Protein AF-0000000078842362 (afdb_homodimer)

Radius of gyration: 16.9 Å; Cα contacts (8 Å, |Δi|>4): 360; chains: 2; bounding box: 48×46×33 Å

Structure (mmCIF, N/CA/C/O backbone):
data_AF-0000000078842362-model_v1
#
loop_
_entity.id
_entity.type
_entity.pdbx_description
1 polymer 'TMEM222 isoform 11'
#
loop_
_atom_site.group_PDB
_atom_site.id
_atom_site.type_symbol
_atom_site.label_atom_id
_atom_site.label_alt_id
_atom_site.label_comp_id
_atom_site.label_asym_id
_atom_site.label_entity_id
_atom_site.label_seq_id
_atom_site.pdbx_PDB_ins_code
_atom_site.Cartn_x
_atom_site.Cartn_y
_atom_site.Cartn_z
_atom_site.occupancy
_atom_site.B_iso_or_equiv
_atom_site.auth_seq_id
_atom_site.auth_comp_id
_atom_site.auth_asym_id
_atom_site.auth_atom_id
_atom_site.pdbx_PDB_model_num
ATOM 1 N N . MET A 1 1 ? 31.516 14.094 -17.656 1 19.58 1 MET A N 1
ATOM 2 C CA . MET A 1 1 ? 31.094 13.109 -16.656 1 19.58 1 MET A CA 1
ATOM 3 C C . MET A 1 1 ? 29.688 13.398 -16.156 1 19.58 1 MET A C 1
ATOM 5 O O . MET A 1 1 ? 29.469 14.281 -15.32 1 19.58 1 MET A O 1
ATOM 9 N N . LYS A 1 2 ? 28.688 13.547 -17.047 1 22 2 LYS A N 1
ATOM 10 C CA . LYS A 1 2 ? 27.281 13.938 -16.906 1 22 2 LYS A CA 1
ATOM 11 C C . LYS A 1 2 ? 26.578 13.078 -15.867 1 22 2 LYS A C 1
ATOM 13 O O . LYS A 1 2 ? 26.609 11.852 -15.945 1 22 2 LYS A O 1
ATOM 18 N N . GLN A 1 3 ? 26.781 13.414 -14.617 1 25.2 3 GLN A N 1
ATOM 19 C CA . GLN A 1 3 ? 26.078 12.727 -13.555 1 25.2 3 GLN A CA 1
ATOM 20 C C . GLN A 1 3 ? 24.656 12.367 -13.984 1 25.2 3 GLN A C 1
ATOM 22 O O . GLN A 1 3 ? 23.859 13.25 -14.32 1 25.2 3 GLN A O 1
ATOM 27 N N . HIS A 1 4 ? 24.469 11.43 -14.891 1 29.48 4 HIS A N 1
ATOM 28 C CA . HIS A 1 4 ? 23.172 10.914 -15.281 1 29.48 4 HIS A CA 1
ATOM 29 C C . HIS A 1 4 ? 22.188 10.961 -14.117 1 29.48 4 HIS A C 1
ATOM 31 O O . HIS A 1 4 ? 22.469 10.461 -13.031 1 29.48 4 HIS A O 1
ATOM 37 N N . HIS A 1 5 ? 21.703 12.195 -13.859 1 32.25 5 HIS A N 1
ATOM 38 C CA . HIS A 1 5 ? 20.531 12.305 -12.992 1 32.25 5 HIS A CA 1
ATOM 39 C C . HIS A 1 5 ? 19.703 11.031 -13.008 1 32.25 5 HIS A C 1
ATOM 41 O O . HIS A 1 5 ? 19.234 10.602 -14.07 1 32.25 5 HIS A O 1
ATOM 47 N N . GLY A 1 6 ? 20.156 9.953 -12.453 1 36.12 6 GLY A N 1
ATOM 48 C CA . GLY A 1 6 ? 19.438 8.703 -12.305 1 36.12 6 GLY A CA 1
ATOM 49 C C . GLY A 1 6 ? 17.953 8.844 -12.539 1 36.12 6 GLY A C 1
ATOM 50 O O . GLY A 1 6 ? 17.359 9.891 -12.25 1 36.12 6 GLY A O 1
ATOM 51 N N . SER A 1 7 ? 17.312 8.461 -13.555 1 40.25 7 SER A N 1
ATOM 52 C CA . SER A 1 7 ? 15.906 8.422 -13.898 1 40.25 7 SER A CA 1
ATOM 53 C C . SER A 1 7 ? 15.031 8.453 -12.648 1 40.25 7 SER A C 1
ATOM 55 O O . SER A 1 7 ? 15.305 7.746 -11.672 1 40.25 7 SER A O 1
ATOM 57 N N . GLY A 1 8 ? 14.719 9.719 -12.141 1 49.31 8 GLY A N 1
ATOM 58 C CA . GLY A 1 8 ? 13.914 10.148 -11.008 1 49.31 8 GLY A CA 1
ATOM 59 C C . GLY A 1 8 ? 12.875 9.125 -10.586 1 49.31 8 GLY A C 1
ATOM 60 O O . GLY A 1 8 ? 11.719 9.211 -10.992 1 49.31 8 GLY A O 1
ATOM 61 N N . GLY A 1 9 ? 13.234 7.926 -10.43 1 63.16 9 GLY A N 1
ATOM 62 C CA . GLY A 1 9 ? 12.305 6.938 -9.898 1 63.16 9 GLY A CA 1
ATOM 63 C C . GLY A 1 9 ? 11.469 7.465 -8.75 1 63.16 9 GLY A C 1
ATOM 64 O O . GLY A 1 9 ? 11.844 8.445 -8.102 1 63.16 9 GLY A O 1
ATOM 65 N N . VAL A 1 10 ? 10.117 7.285 -8.836 1 79.88 10 VAL A N 1
ATOM 66 C CA . VAL A 1 10 ? 9.219 7.691 -7.766 1 79.88 10 VAL A CA 1
ATOM 67 C C . VAL A 1 10 ? 9.68 7.082 -6.445 1 79.88 10 VAL A C 1
ATOM 69 O O . VAL A 1 10 ? 9.82 5.863 -6.332 1 79.88 10 VAL A O 1
ATOM 72 N N . ALA A 1 11 ? 10.281 7.914 -5.621 1 89.81 11 ALA A N 1
ATOM 73 C CA . ALA A 1 11 ? 10.688 7.52 -4.273 1 89.81 11 ALA A CA 1
ATOM 74 C C . ALA A 1 11 ? 9.633 7.93 -3.246 1 89.81 11 ALA A C 1
ATOM 76 O O . ALA A 1 11 ? 9.031 9 -3.363 1 89.81 11 ALA A O 1
ATOM 77 N N . MET A 1 12 ? 9.406 7.035 -2.348 1 93.62 12 MET A N 1
ATOM 78 C CA . MET A 1 12 ? 8.484 7.301 -1.25 1 93.62 12 MET A CA 1
ATOM 79 C C . MET A 1 12 ? 9.219 7.32 0.086 1 93.62 12 MET A C 1
ATOM 81 O O . MET A 1 12 ? 10.18 6.574 0.285 1 93.62 12 MET A O 1
ATOM 85 N N . ASP A 1 13 ? 8.781 8.25 0.902 1 91.81 13 ASP A N 1
ATOM 86 C CA . ASP A 1 13 ? 9.352 8.398 2.238 1 91.81 13 ASP A CA 1
ATOM 87 C C . ASP A 1 13 ? 8.297 8.148 3.314 1 91.81 13 ASP A C 1
ATOM 89 O O . ASP A 1 13 ? 7.414 8.984 3.533 1 91.81 13 ASP A O 1
ATOM 93 N N . VAL A 1 14 ? 8.43 7.062 3.932 1 90.38 14 VAL A N 1
ATOM 94 C CA . VAL A 1 14 ? 7.434 6.656 4.914 1 90.38 14 VAL A CA 1
ATOM 95 C C . VAL A 1 14 ? 7.492 7.586 6.125 1 90.38 14 VAL A C 1
ATOM 97 O O . VAL A 1 14 ? 6.453 7.984 6.66 1 90.38 14 VAL A O 1
ATOM 100 N N . GLU A 1 15 ? 8.531 7.977 6.594 1 88.12 15 GLU A N 1
ATOM 101 C CA . GLU A 1 15 ? 8.695 8.812 7.777 1 88.12 15 GLU A CA 1
ATOM 102 C C . GLU A 1 15 ? 8.086 10.195 7.566 1 88.12 15 GLU A C 1
ATOM 104 O O . GLU A 1 15 ? 7.426 10.734 8.461 1 88.12 15 GLU A O 1
ATOM 109 N N . ARG A 1 16 ? 8.273 10.711 6.434 1 89.69 16 ARG A N 1
ATOM 110 C CA . ARG A 1 16 ? 7.766 12.039 6.125 1 89.69 16 ARG A CA 1
ATOM 111 C C . ARG A 1 16 ? 6.371 11.969 5.512 1 89.69 16 ARG A C 1
ATOM 113 O O . ARG A 1 16 ? 5.797 12.992 5.137 1 89.69 16 ARG A O 1
ATOM 120 N N . SER A 1 17 ? 5.914 10.773 5.289 1 91.75 17 SER A N 1
ATOM 121 C CA . SER A 1 17 ? 4.582 10.555 4.734 1 91.75 17 SER A CA 1
ATOM 122 C C . SER A 1 17 ? 4.449 11.188 3.355 1 91.75 17 SER A C 1
ATOM 124 O O . SER A 1 17 ? 3.496 11.93 3.1 1 91.75 17 SER A O 1
ATOM 126 N N . ARG A 1 18 ? 5.398 10.977 2.523 1 93.5 18 ARG A N 1
ATOM 127 C CA . ARG A 1 18 ? 5.371 11.398 1.127 1 93.5 18 ARG A CA 1
ATOM 128 C C . ARG A 1 18 ? 5.215 10.203 0.196 1 93.5 18 ARG A C 1
ATOM 130 O O . ARG A 1 18 ? 6.098 9.352 0.123 1 93.5 18 ARG A O 1
ATOM 137 N N . PHE A 1 19 ? 4.125 10.102 -0.552 1 94.88 19 PHE A N 1
ATOM 138 C CA . PHE A 1 19 ? 3.795 8.992 -1.437 1 94.88 19 PHE A CA 1
ATOM 139 C C . PHE A 1 19 ? 3.287 9.5 -2.779 1 94.88 19 PHE A C 1
ATOM 141 O O . PHE A 1 19 ? 2.082 9.492 -3.039 1 94.88 19 PHE A O 1
ATOM 148 N N . PRO A 1 20 ? 4.191 9.844 -3.627 1 94.56 20 PRO A N 1
ATOM 149 C CA . PRO A 1 20 ? 3.752 10.406 -4.906 1 94.56 20 PRO A CA 1
ATOM 150 C C . PRO A 1 20 ? 2.871 9.453 -5.703 1 94.56 20 PRO A C 1
ATOM 152 O O . PRO A 1 20 ? 3.156 8.25 -5.766 1 94.56 20 PRO A O 1
ATOM 155 N N . TYR A 1 21 ? 1.777 9.992 -6.266 1 94.75 21 TYR A N 1
ATOM 156 C CA . TYR A 1 21 ? 0.888 9.273 -7.172 1 94.75 21 TYR A CA 1
ATOM 157 C C . TYR A 1 21 ? 0.292 8.047 -6.492 1 94.75 21 TYR A C 1
ATOM 159 O O . TYR A 1 21 ? 0.263 6.957 -7.078 1 94.75 21 TYR A O 1
ATOM 167 N N . CYS A 1 22 ? -0.127 8.188 -5.258 1 96.31 22 CYS A N 1
ATOM 168 C CA . CYS A 1 22 ? -0.713 7.062 -4.531 1 96.31 22 CYS A CA 1
ATOM 169 C C . CYS A 1 22 ? -2.027 7.465 -3.873 1 96.31 22 CYS A C 1
ATOM 171 O O . CYS A 1 22 ? -2.283 8.656 -3.664 1 96.31 22 CYS A O 1
ATOM 173 N N . VAL A 1 23 ? -2.844 6.559 -3.662 1 96.81 23 VAL A N 1
ATOM 174 C CA . VAL A 1 23 ? -3.934 6.625 -2.693 1 96.81 23 VAL A CA 1
ATOM 175 C C . VAL A 1 23 ? -3.521 5.926 -1.401 1 96.81 23 VAL A C 1
ATOM 177 O O . VAL A 1 23 ? -2.918 4.852 -1.435 1 96.81 23 VAL A O 1
ATOM 180 N N . VAL A 1 24 ? -3.762 6.527 -0.318 1 97.06 24 VAL A N 1
ATOM 181 C CA . VAL A 1 24 ? -3.414 5.938 0.971 1 97.06 24 VAL A CA 1
ATOM 182 C C . VAL A 1 24 ? -4.688 5.551 1.723 1 97.06 24 VAL A C 1
ATOM 184 O O . VAL A 1 24 ? -5.758 6.102 1.464 1 97.06 24 VAL A O 1
ATOM 187 N N . TRP A 1 25 ? -4.559 4.586 2.564 1 96.12 25 TRP A N 1
ATOM 188 C CA . TRP A 1 25 ? -5.691 4.035 3.301 1 96.12 25 TRP A CA 1
ATOM 189 C C . TRP A 1 25 ? -5.309 3.75 4.75 1 96.12 25 TRP A C 1
ATOM 191 O O . TRP A 1 25 ? -4.219 3.246 5.023 1 96.12 25 TRP A O 1
ATOM 201 N N . THR A 1 26 ? -6.137 4.1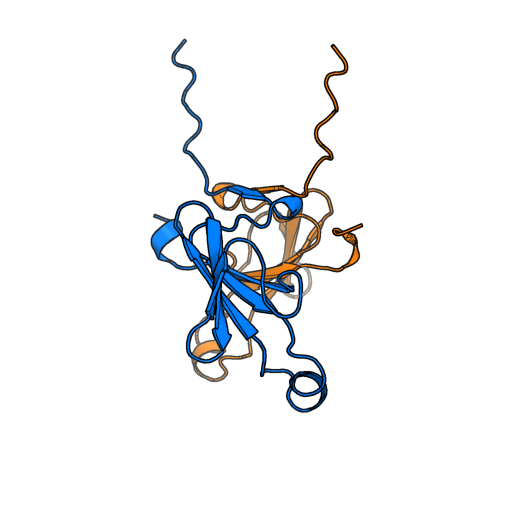37 5.703 1 96.12 26 THR A N 1
ATOM 202 C CA . THR A 1 26 ? -5.953 3.822 7.117 1 96.12 26 THR A CA 1
ATOM 203 C C . THR A 1 26 ? -7.258 3.312 7.727 1 96.12 26 THR A C 1
ATOM 205 O O . THR A 1 26 ? -8.344 3.668 7.27 1 96.12 26 THR A O 1
ATOM 208 N N . PRO A 1 27 ? -7.184 2.471 8.688 1 95.19 27 PRO A N 1
ATOM 209 C CA . PRO A 1 27 ? -8.406 2.021 9.359 1 95.19 27 PRO A CA 1
ATOM 210 C C . PRO A 1 27 ? -9.125 3.152 10.086 1 95.19 27 PRO A C 1
ATOM 212 O O . PRO A 1 27 ? -8.484 4.047 10.641 1 95.19 27 PRO A O 1
ATOM 215 N N . ILE A 1 28 ? -10.461 3.178 9.977 1 94.31 28 ILE A N 1
ATOM 216 C CA . ILE A 1 28 ? -11.305 4.027 10.812 1 94.31 28 ILE A CA 1
ATOM 217 C C . ILE A 1 28 ? -11.602 3.318 12.133 1 94.31 28 ILE A C 1
ATOM 219 O O . ILE A 1 28 ? -12.188 2.232 12.141 1 94.31 28 ILE A O 1
ATOM 223 N N . PRO A 1 29 ? -11.172 3.803 13.195 1 92.88 29 PRO A N 1
ATOM 224 C CA . PRO A 1 29 ? -11.422 3.137 14.469 1 92.88 29 PRO A CA 1
ATOM 225 C C . PRO A 1 29 ? -12.875 2.707 14.633 1 92.88 29 PRO A C 1
ATOM 227 O O . PRO A 1 29 ? -13.789 3.439 14.242 1 92.88 29 PRO A O 1
ATOM 230 N N . VAL A 1 30 ? -13.109 1.444 15.195 1 93.5 30 VAL A N 1
ATOM 231 C CA . VAL A 1 30 ? -14.406 0.871 15.516 1 93.5 30 VAL A CA 1
ATOM 232 C C . VAL A 1 30 ? -15.086 0.358 14.25 1 93.5 30 VAL A C 1
ATOM 234 O O . VAL A 1 30 ? -15.43 -0.821 14.156 1 93.5 30 VAL A O 1
ATOM 237 N N . LEU A 1 31 ? -15.164 1.226 13.164 1 94.5 31 LEU A N 1
ATOM 238 C CA . LEU A 1 31 ? -15.898 0.863 11.953 1 94.5 31 LEU A CA 1
ATOM 239 C C . LEU A 1 31 ? -15.18 -0.245 11.195 1 94.5 31 LEU A C 1
ATOM 241 O O . LEU A 1 31 ? -15.82 -1.154 10.664 1 94.5 31 LEU A O 1
ATOM 245 N N . THR A 1 32 ? -13.852 -0.127 11.078 1 94.62 32 THR A N 1
ATOM 246 C CA . THR A 1 32 ? -13.07 -1.114 10.344 1 94.62 32 THR A CA 1
ATOM 247 C C . THR A 1 32 ? -13.141 -2.479 11.023 1 94.62 32 THR A C 1
ATOM 249 O O . THR A 1 32 ? -13.086 -3.514 10.352 1 94.62 32 THR A O 1
ATOM 252 N N . TRP A 1 33 ? -13.227 -2.436 12.391 1 93.94 33 TRP A N 1
ATOM 253 C CA . TRP A 1 33 ? -13.383 -3.693 13.117 1 93.94 33 TRP A CA 1
ATOM 254 C C . TRP A 1 33 ? -14.664 -4.406 12.695 1 93.94 33 TRP A C 1
ATOM 256 O O . TRP A 1 33 ? -14.672 -5.629 12.523 1 93.94 33 TRP A O 1
ATOM 266 N N . PHE A 1 34 ? -15.727 -3.729 12.414 1 94.5 34 PHE A N 1
ATOM 267 C CA . PHE A 1 34 ? -17.016 -4.262 11.992 1 94.5 34 PHE A CA 1
ATOM 268 C C . PHE A 1 34 ? -17 -4.609 10.508 1 94.5 34 PHE A C 1
ATOM 270 O O . PHE A 1 34 ? -17.594 -5.598 10.086 1 94.5 34 PHE A O 1
ATOM 277 N N . PHE A 1 35 ? -16.328 -3.785 9.711 1 93.06 35 PHE A N 1
ATOM 278 C CA . PHE A 1 35 ? -16.219 -3.973 8.266 1 93.06 35 PHE A CA 1
ATOM 279 C C . PHE A 1 35 ? -14.773 -3.814 7.816 1 93.06 35 PHE A C 1
ATOM 281 O O . PHE A 1 35 ? -14.328 -2.705 7.512 1 93.06 35 PHE A O 1
ATOM 288 N N . PRO A 1 36 ? -14.055 -4.797 7.672 1 88.56 36 PRO A N 1
ATOM 289 C CA . PRO A 1 36 ? -12.617 -4.734 7.387 1 88.56 36 PRO A CA 1
ATOM 290 C C . PRO A 1 36 ? -12.312 -4.039 6.062 1 88.56 36 PRO A C 1
ATOM 292 O O . PRO A 1 36 ? -11.18 -3.59 5.844 1 88.56 36 PRO A O 1
ATOM 295 N N . ILE A 1 37 ? -13.156 -3.854 5.188 1 86.94 37 ILE A N 1
ATOM 296 C CA . ILE A 1 37 ? -12.922 -3.227 3.891 1 86.94 37 ILE A CA 1
ATOM 297 C C . ILE A 1 37 ? -13.117 -1.718 4 1 86.94 37 ILE A C 1
ATOM 299 O O . ILE A 1 37 ? -12.703 -0.963 3.121 1 86.94 37 ILE A O 1
ATOM 303 N N . ILE A 1 38 ? -13.844 -1.32 5.043 1 92.88 38 ILE A N 1
ATOM 304 C CA . ILE A 1 38 ? -14.117 0.103 5.207 1 92.88 38 ILE A CA 1
ATOM 305 C C . ILE A 1 38 ? -12.938 0.776 5.91 1 92.88 38 ILE A C 1
ATOM 307 O O . ILE A 1 38 ? -12.516 0.335 6.98 1 92.88 38 ILE A O 1
ATOM 311 N N . GLY A 1 39 ? -12.398 1.746 5.336 1 94.44 39 GLY A N 1
ATOM 312 C CA . GLY A 1 39 ? -11.328 2.564 5.883 1 94.44 39 GLY A CA 1
ATOM 313 C C . GLY A 1 39 ? -11.406 4.016 5.445 1 94.44 39 GLY A C 1
ATOM 314 O O . GLY A 1 39 ? -12.422 4.453 4.906 1 94.44 39 GLY A O 1
ATOM 315 N N . HIS A 1 40 ? -10.406 4.844 5.84 1 95.38 40 HIS A N 1
ATOM 316 C CA . HIS A 1 40 ? -10.297 6.25 5.477 1 95.38 40 HIS A CA 1
ATOM 317 C C . HIS A 1 40 ? -9.234 6.461 4.406 1 95.38 40 HIS A C 1
ATOM 319 O O . HIS A 1 40 ? -8.117 5.949 4.52 1 95.38 40 HIS A O 1
ATOM 325 N N . MET A 1 41 ? -9.602 7.199 3.285 1 96.19 41 MET A N 1
ATOM 326 C CA . MET A 1 41 ? -8.711 7.355 2.141 1 96.19 41 MET A CA 1
ATOM 327 C C . MET A 1 41 ? -8.164 8.773 2.062 1 96.19 41 MET A C 1
ATOM 329 O O . MET A 1 41 ? -8.828 9.727 2.475 1 96.19 41 MET A O 1
ATOM 333 N N . GLY A 1 42 ? -7 8.82 1.673 1 96.06 42 GLY A N 1
ATOM 334 C CA . GLY A 1 42 ? -6.352 10.047 1.239 1 96.06 42 GLY A CA 1
ATOM 335 C C . GLY A 1 42 ? -5.727 9.938 -0.138 1 96.06 42 GLY A C 1
ATOM 336 O O . GLY A 1 42 ? -5.457 8.836 -0.617 1 96.06 42 GLY A O 1
ATOM 337 N N . ILE A 1 43 ? -5.57 11.031 -0.776 1 95.94 43 ILE A N 1
ATOM 338 C CA . ILE A 1 43 ? -4.941 11.078 -2.092 1 95.94 43 ILE A CA 1
ATOM 339 C C . ILE A 1 43 ? -3.611 11.828 -2.004 1 95.94 43 ILE A C 1
ATOM 341 O O . ILE A 1 43 ? -3.506 12.836 -1.312 1 95.94 43 ILE A O 1
ATOM 345 N N . CYS A 1 44 ? -2.689 11.305 -2.732 1 95.69 44 CYS A N 1
ATOM 346 C CA . CYS A 1 44 ? -1.375 11.938 -2.707 1 95.69 44 CYS A CA 1
ATOM 347 C C . CYS A 1 44 ? -1.1 12.68 -4.008 1 95.69 44 CYS A C 1
ATOM 349 O O . CYS A 1 44 ? -1.443 12.195 -5.09 1 95.69 44 CYS A O 1
ATOM 351 N N . THR A 1 45 ? -0.441 13.797 -3.891 1 95.38 45 THR A N 1
ATOM 352 C CA . THR A 1 45 ? -0.041 14.594 -5.043 1 95.38 45 THR A CA 1
ATOM 353 C C . THR A 1 45 ? 1.204 14.008 -5.703 1 95.38 45 THR A C 1
ATOM 355 O O . THR A 1 45 ? 1.747 13.008 -5.234 1 95.38 45 THR A O 1
ATOM 358 N N . SER A 1 46 ? 1.686 14.633 -6.75 1 93.88 46 SER A N 1
ATOM 359 C CA . SER A 1 46 ? 2.889 14.211 -7.461 1 93.88 46 SER A CA 1
ATOM 360 C C . SER A 1 46 ? 4.129 14.359 -6.582 1 93.88 46 SER A C 1
ATOM 362 O O . SER A 1 46 ? 5.145 13.711 -6.82 1 93.88 46 SER A O 1
ATOM 364 N N . THR A 1 47 ? 3.98 15.25 -5.605 1 92.94 47 THR A N 1
ATOM 365 C CA . THR A 1 47 ? 5.105 15.438 -4.699 1 92.94 47 THR A CA 1
ATOM 366 C C . THR A 1 47 ? 4.965 14.539 -3.473 1 92.94 47 THR A C 1
ATOM 368 O O . THR A 1 47 ? 5.84 14.523 -2.604 1 92.94 47 THR A O 1
ATOM 371 N N . GLY A 1 48 ? 3.842 13.812 -3.428 1 94.94 48 GLY A N 1
ATOM 372 C CA . GLY A 1 48 ? 3.654 12.812 -2.385 1 94.94 48 GLY A CA 1
ATOM 373 C C . GLY A 1 48 ? 2.875 13.344 -1.193 1 94.94 48 GLY A C 1
ATOM 374 O O . GLY A 1 48 ? 2.682 12.625 -0.208 1 94.94 48 GLY A O 1
ATOM 375 N N . VAL A 1 49 ? 2.438 14.562 -1.248 1 95.56 49 VAL A N 1
ATOM 376 C CA . VAL A 1 49 ? 1.696 15.148 -0.137 1 95.56 49 VAL A CA 1
ATOM 377 C C . VAL A 1 49 ? 0.33 14.477 -0.014 1 95.56 49 VAL A C 1
ATOM 379 O O . VAL A 1 49 ? -0.396 14.352 -1.002 1 95.56 49 VAL A O 1
ATOM 382 N N . ILE A 1 50 ? -0.028 14.109 1.194 1 95.81 50 ILE A N 1
ATOM 383 C CA . ILE A 1 50 ? -1.312 13.469 1.452 1 95.81 50 ILE A CA 1
ATOM 384 C C . ILE A 1 50 ? -2.393 14.531 1.643 1 95.81 50 ILE A C 1
ATOM 386 O O . ILE A 1 50 ? -2.248 15.43 2.475 1 95.81 50 ILE A O 1
ATOM 390 N N . ARG A 1 51 ? -3.43 14.508 0.871 1 95.81 51 ARG A N 1
ATOM 391 C CA . ARG A 1 51 ? -4.648 15.289 1.065 1 95.81 51 ARG A CA 1
ATOM 392 C C . ARG A 1 51 ? -5.77 14.414 1.625 1 95.81 51 ARG A C 1
ATOM 394 O O . ARG A 1 51 ? -6.211 13.469 0.973 1 95.81 51 ARG A O 1
ATOM 401 N N . ASP A 1 52 ? -6.078 14.57 2.797 1 93.56 52 ASP A N 1
ATOM 402 C CA . ASP A 1 52 ? -7.062 13.797 3.547 1 93.56 52 ASP A CA 1
ATOM 403 C C . ASP A 1 52 ? -8.305 14.625 3.848 1 93.56 52 ASP A C 1
ATOM 405 O O . ASP A 1 52 ? -8.211 15.703 4.445 1 93.56 52 ASP A O 1
ATOM 409 N N . PHE A 1 53 ? -9.438 14.203 3.525 1 90.12 53 PHE A N 1
ATOM 410 C CA . PHE A 1 53 ? -10.703 14.875 3.783 1 90.12 53 PHE A CA 1
ATOM 411 C C . PHE A 1 53 ? -11.367 14.328 5.043 1 90.12 53 PHE A C 1
ATOM 413 O O . PHE A 1 53 ? -11.977 13.25 5.012 1 90.12 53 PHE A O 1
ATOM 420 N N . ALA A 1 54 ? -11.039 15.164 6.055 1 81.69 54 ALA A N 1
ATOM 421 C CA . ALA A 1 54 ? -11.57 14.758 7.355 1 81.69 54 ALA A CA 1
ATOM 422 C C . ALA A 1 54 ? -12.828 15.547 7.707 1 81.69 54 ALA A C 1
ATOM 424 O O . ALA A 1 54 ? -12.742 16.609 8.336 1 81.69 54 ALA A O 1
ATOM 425 N N . GLY A 1 55 ? -13.977 15.18 7.164 1 76.62 55 GLY A N 1
ATOM 426 C CA . GLY A 1 55 ? -15.219 15.891 7.418 1 76.62 55 GLY A CA 1
ATOM 427 C C . GLY A 1 55 ? -15.547 16.906 6.348 1 76.62 55 GLY A C 1
ATOM 428 O O . GLY A 1 55 ? -14.797 17.078 5.387 1 76.62 55 GLY A O 1
ATOM 429 N N . PRO A 1 56 ? -16.672 17.484 6.285 1 80.88 56 PRO A N 1
ATOM 430 C CA . PRO A 1 56 ? -17.281 18.266 5.207 1 80.88 56 PRO A CA 1
ATOM 431 C C . PRO A 1 56 ? -16.422 19.469 4.809 1 80.88 56 PRO A C 1
ATOM 433 O O . PRO A 1 56 ? -16.406 19.859 3.641 1 80.88 56 PRO A O 1
ATOM 436 N N . TYR A 1 57 ? -15.688 19.969 5.508 1 80.12 57 TYR A N 1
ATOM 437 C CA . TYR A 1 57 ? -14.977 21.172 5.09 1 80.12 57 TYR A CA 1
ATOM 438 C C . TYR A 1 57 ? -13.547 21.172 5.629 1 80.12 57 TYR A C 1
ATOM 440 O O . TYR A 1 57 ? -12.938 22.234 5.773 1 80.12 57 TYR A O 1
ATOM 448 N N . PHE A 1 58 ? -12.984 20.156 5.895 1 87.06 58 PHE A N 1
ATOM 449 C CA . PHE A 1 58 ? -11.633 20.156 6.434 1 87.06 58 PHE A CA 1
ATOM 450 C C . PHE A 1 58 ? -10.727 19.234 5.633 1 87.06 58 PHE A C 1
ATOM 452 O O . PHE A 1 58 ? -11.023 18.047 5.477 1 87.06 58 PHE A O 1
ATOM 459 N N . VAL A 1 59 ? -9.734 19.859 4.914 1 89.62 59 VAL A N 1
ATOM 460 C CA . VAL A 1 59 ? -8.711 19.109 4.199 1 89.62 59 VAL A CA 1
ATOM 461 C C . VAL A 1 59 ? -7.387 19.188 4.953 1 89.62 59 VAL A C 1
ATOM 463 O O . VAL A 1 59 ? -6.895 20.281 5.242 1 89.62 59 VAL A O 1
ATOM 466 N N . SER A 1 60 ? -6.965 18.094 5.465 1 90.19 60 SER A N 1
ATOM 467 C CA . SER A 1 60 ? -5.664 18.031 6.121 1 90.19 60 SER A CA 1
ATOM 468 C C . SER A 1 60 ? -4.562 17.688 5.129 1 90.19 60 SER A C 1
ATOM 470 O O . SER A 1 60 ? -4.781 16.922 4.191 1 90.19 60 SER A O 1
ATOM 472 N N . GLU A 1 61 ? -3.383 18.297 5.285 1 88.25 61 GLU A N 1
ATOM 473 C CA . GLU A 1 61 ? -2.203 18.016 4.473 1 88.25 61 GLU A CA 1
ATOM 474 C C . GLU A 1 61 ? -1.127 17.297 5.289 1 88.25 61 GLU A C 1
ATOM 476 O O . GLU A 1 61 ? -0.97 17.562 6.484 1 88.25 61 GLU A O 1
ATOM 481 N N . ASP A 1 62 ? -0.44 16.203 4.645 1 84.69 62 ASP A N 1
ATOM 482 C CA . ASP A 1 62 ? 0.711 15.477 5.16 1 84.69 62 ASP A CA 1
ATOM 483 C C . ASP A 1 62 ? 0.268 14.289 6.023 1 84.69 62 ASP A C 1
ATOM 485 O O . ASP A 1 62 ? 0.879 13.227 5.98 1 84.69 62 ASP A O 1
ATOM 489 N N . ASN A 1 63 ? -0.914 14.578 6.891 1 84.44 63 ASN A N 1
ATOM 490 C CA . ASN A 1 63 ? -1.353 13.523 7.805 1 84.44 63 ASN A CA 1
ATOM 491 C C . ASN A 1 63 ? -2.756 13.031 7.461 1 84.44 63 ASN A C 1
ATOM 493 O O . ASN A 1 63 ? -3.566 13.789 6.918 1 84.44 63 ASN A O 1
ATOM 497 N N . MET A 1 64 ? -2.965 11.773 7.781 1 91.12 64 MET A N 1
ATOM 498 C CA . MET A 1 64 ? -4.312 11.219 7.707 1 91.12 64 MET A CA 1
ATOM 499 C C . MET A 1 64 ? -5.066 11.445 9.016 1 91.12 64 MET A C 1
ATOM 501 O O . MET A 1 64 ? -4.461 11.484 10.086 1 91.12 64 MET A O 1
ATOM 505 N N . ALA A 1 65 ? -6.312 11.547 9 1 90.62 65 ALA A N 1
ATOM 506 C CA . ALA A 1 65 ? -7.176 11.836 10.141 1 90.62 65 ALA A CA 1
ATOM 507 C C . ALA A 1 65 ? -7.078 10.742 11.195 1 90.62 65 ALA A C 1
ATOM 509 O O . ALA A 1 65 ? -7.168 11.016 12.391 1 90.62 65 ALA A O 1
ATOM 510 N N . PHE A 1 66 ? -6.816 9.484 10.867 1 92.56 66 PHE A N 1
ATOM 511 C CA . PHE A 1 66 ? -6.934 8.375 11.812 1 92.56 66 PHE A CA 1
ATOM 512 C C . PHE A 1 66 ? -5.598 7.66 11.977 1 92.56 66 PHE A C 1
ATOM 514 O O . PHE A 1 66 ? -5.555 6.5 12.391 1 92.56 66 PHE A O 1
ATOM 521 N N . GLY A 1 67 ? -4.496 8.352 11.562 1 89.94 67 GLY A N 1
ATOM 522 C CA . GLY A 1 67 ? -3.176 7.77 11.734 1 89.94 67 GLY A CA 1
ATOM 523 C C . GLY A 1 67 ? -2.395 7.656 10.445 1 89.94 67 GLY A C 1
ATOM 524 O O . GLY A 1 67 ? -2.84 8.141 9.398 1 89.94 67 GLY A O 1
ATOM 525 N N . LYS A 1 68 ? -1.249 7.02 10.586 1 91.38 68 LYS A N 1
ATOM 526 C CA . LYS A 1 68 ? -0.385 6.836 9.422 1 91.38 68 LYS A CA 1
ATOM 527 C C . LYS A 1 68 ? -1.013 5.879 8.414 1 91.38 68 LYS A C 1
ATOM 529 O O . LYS A 1 68 ? -1.772 4.984 8.797 1 91.38 68 LYS A O 1
ATOM 534 N N . PRO A 1 69 ? -0.735 6.09 7.215 1 94.19 69 PRO A N 1
ATOM 535 C CA . PRO A 1 69 ? -1.254 5.156 6.211 1 94.19 69 PRO A CA 1
ATOM 536 C C . PRO A 1 69 ? -0.835 3.713 6.473 1 94.19 69 PRO A C 1
ATOM 538 O O . PRO A 1 69 ? 0.312 3.457 6.848 1 94.19 69 PRO A O 1
ATOM 541 N N . ALA A 1 70 ? -1.78 2.814 6.324 1 94.75 70 ALA A N 1
ATOM 542 C CA . ALA A 1 70 ? -1.522 1.384 6.465 1 94.75 70 ALA A CA 1
ATOM 543 C C . ALA A 1 70 ? -1.367 0.716 5.102 1 94.75 70 ALA A C 1
ATOM 545 O O . ALA A 1 70 ? -0.681 -0.301 4.977 1 94.75 70 ALA A O 1
ATOM 546 N N . LYS A 1 71 ? -1.969 1.276 4.102 1 96.44 71 LYS A N 1
ATOM 547 C CA . LYS A 1 71 ? -1.888 0.752 2.742 1 96.44 71 LYS A CA 1
ATOM 548 C C . LYS A 1 71 ? -1.665 1.875 1.733 1 96.44 71 LYS A C 1
ATOM 550 O O . LYS A 1 71 ? -2.156 2.99 1.919 1 96.44 71 LYS A O 1
ATOM 555 N N . LEU A 1 72 ? -0.933 1.546 0.727 1 96.81 72 LEU A N 1
ATOM 556 C CA . LEU A 1 72 ? -0.701 2.434 -0.407 1 96.81 72 LEU A CA 1
ATOM 557 C C . LEU A 1 72 ? -1.145 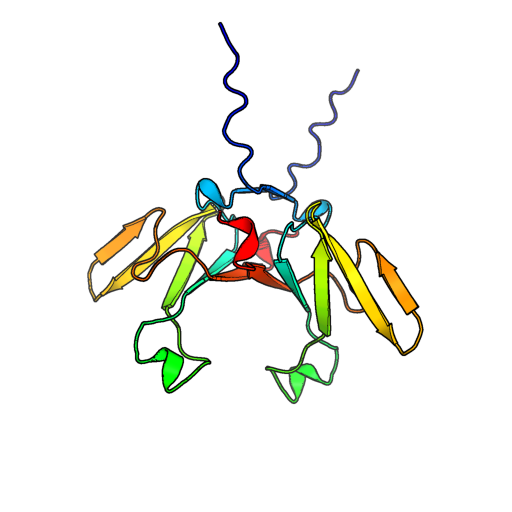1.777 -1.711 1 96.81 72 LEU A C 1
ATOM 559 O O . LEU A 1 72 ? -0.887 0.592 -1.933 1 96.81 72 LEU A O 1
ATOM 563 N N . THR A 1 73 ? -1.842 2.443 -2.477 1 96.62 73 THR A N 1
ATOM 564 C CA . THR A 1 73 ? -2.199 2.01 -3.822 1 96.62 73 THR A CA 1
ATOM 565 C C . THR A 1 73 ? -1.52 2.883 -4.871 1 96.62 73 THR A C 1
ATOM 567 O O . THR A 1 73 ? -1.709 4.102 -4.891 1 96.62 73 THR A O 1
ATOM 570 N N . LEU A 1 74 ? -0.755 2.182 -5.641 1 94.81 74 LEU A N 1
ATOM 571 C CA . LEU A 1 74 ? -0.034 2.902 -6.684 1 94.81 74 LEU A CA 1
ATOM 572 C C . LEU A 1 74 ? -0.964 3.26 -7.84 1 94.81 74 LEU A C 1
ATOM 574 O O . LEU A 1 74 ? -1.674 2.396 -8.359 1 94.81 74 LEU A O 1
ATOM 578 N N . LEU A 1 75 ? -1.018 4.547 -8.156 1 93.12 75 LEU A N 1
ATOM 579 C CA . LEU A 1 75 ? -1.842 5.004 -9.266 1 93.12 75 LEU A CA 1
ATOM 580 C C . LEU A 1 75 ? -1.078 4.91 -10.586 1 93.12 75 LEU A C 1
ATOM 582 O O . LEU A 1 75 ? 0.14 5.102 -10.617 1 93.12 75 LEU A O 1
ATOM 586 N N . PRO A 1 76 ? -1.678 4.52 -11.68 1 81.31 76 PRO A N 1
ATOM 587 C CA . PRO A 1 76 ? -1.024 4.293 -12.969 1 81.31 76 PRO A CA 1
ATOM 588 C C . PRO A 1 76 ? -0.276 5.523 -13.477 1 81.31 76 PRO A C 1
ATOM 590 O O . PRO A 1 76 ? 0.669 5.395 -14.258 1 81.31 76 PRO A O 1
ATOM 593 N N . PHE A 1 77 ? -0.677 6.648 -13.273 1 65.12 77 PHE A N 1
ATOM 594 C CA . PHE A 1 77 ? -0.081 7.84 -13.867 1 65.12 77 PHE A CA 1
ATOM 595 C C . PHE A 1 77 ? 1.396 7.941 -13.508 1 65.12 77 PHE A C 1
ATOM 597 O O . PHE A 1 77 ? 2.174 8.578 -14.219 1 65.12 77 PHE A O 1
ATOM 604 N N . GLY A 1 78 ? 1.839 7.332 -12.508 1 54.94 78 GLY A N 1
ATOM 605 C CA . GLY A 1 78 ? 3.209 7.516 -12.055 1 54.94 78 GLY A CA 1
ATOM 606 C C . GLY A 1 78 ? 4.195 6.598 -12.75 1 54.94 78 GLY A C 1
ATOM 607 O O . GLY A 1 78 ? 5.41 6.773 -12.625 1 54.94 78 GLY A O 1
ATOM 608 N N . ASN A 1 79 ? 3.775 5.461 -13.133 1 48.44 79 ASN A N 1
ATOM 609 C CA . ASN A 1 79 ? 4.707 4.516 -13.742 1 48.44 79 ASN A CA 1
ATOM 610 C C . ASN A 1 79 ? 4.938 4.836 -15.219 1 48.44 79 ASN A C 1
ATOM 612 O O . ASN A 1 79 ? 5.137 3.932 -16.031 1 48.44 79 ASN A O 1
ATOM 616 N N . LYS A 1 80 ? 4.723 5.988 -15.688 1 38.66 80 LYS A N 1
ATOM 617 C CA . LYS A 1 80 ? 5.141 6.199 -17.078 1 38.66 80 LYS A CA 1
ATOM 618 C C . LYS A 1 80 ? 6.645 6.449 -17.156 1 38.66 80 LYS A C 1
ATOM 620 O O . LYS A 1 80 ? 7.242 6.996 -16.234 1 38.66 80 LYS A O 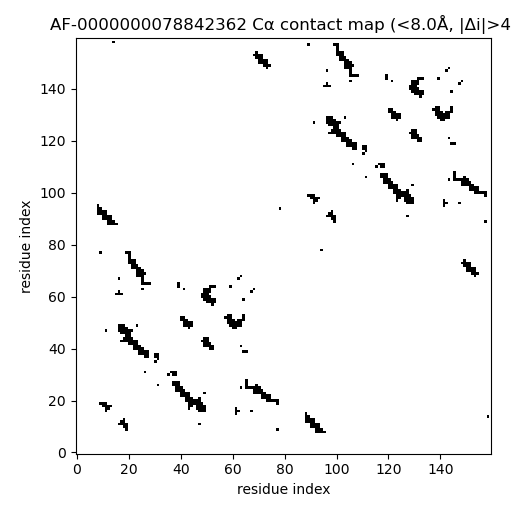1
ATOM 625 N N . MET B 1 1 ? 29.547 19.906 13.547 1 22.16 1 MET B N 1
ATOM 626 C CA . MET B 1 1 ? 28.656 19.844 12.398 1 22.16 1 MET B CA 1
ATOM 627 C C . MET B 1 1 ? 28.016 18.453 12.289 1 22.16 1 MET B C 1
ATOM 629 O O . MET B 1 1 ? 28.656 17.5 11.836 1 22.16 1 MET B O 1
ATOM 633 N N . LYS B 1 2 ? 27.391 17.891 13.383 1 24.8 2 LYS B N 1
ATOM 634 C CA . LYS B 1 2 ? 26.844 16.562 13.617 1 24.8 2 LYS B CA 1
ATOM 635 C C . LYS B 1 2 ? 25.922 16.141 12.477 1 24.8 2 LYS B C 1
ATOM 637 O O . LYS B 1 2 ? 24.953 16.844 12.156 1 24.8 2 LYS B O 1
ATOM 642 N N . GLN B 1 3 ? 26.484 15.781 11.406 1 24.58 3 GLN B N 1
ATOM 643 C CA . GLN B 1 3 ? 25.734 15.195 10.297 1 24.58 3 GLN B CA 1
ATOM 644 C C . GLN B 1 3 ? 24.625 14.273 10.805 1 24.58 3 GLN B C 1
ATOM 646 O O . GLN B 1 3 ? 24.906 13.227 11.398 1 24.58 3 GLN B O 1
ATOM 651 N N . HIS B 1 4 ? 23.719 14.789 11.641 1 29.69 4 HIS B N 1
ATOM 652 C CA . HIS B 1 4 ? 22.578 14.008 12.109 1 29.69 4 HIS B CA 1
ATOM 653 C C . HIS B 1 4 ? 22.125 13.023 11.039 1 29.69 4 HIS B C 1
ATOM 655 O O . HIS B 1 4 ? 21.891 13.406 9.891 1 29.69 4 HIS B O 1
ATOM 661 N N . HIS B 1 5 ? 22.844 11.875 10.93 1 32.22 5 HIS B N 1
ATOM 662 C CA . HIS B 1 5 ? 22.312 10.727 10.203 1 32.22 5 HIS B CA 1
ATOM 663 C C . HIS B 1 5 ? 20.781 10.797 10.109 1 32.22 5 HIS B C 1
ATOM 665 O O . HIS B 1 5 ? 20.094 10.828 11.133 1 32.22 5 HIS B O 1
ATOM 671 N N . GLY B 1 6 ? 20.281 11.695 9.383 1 35.72 6 GLY B N 1
ATOM 672 C CA . GLY B 1 6 ? 18.859 11.766 9.133 1 35.72 6 GLY B CA 1
ATOM 673 C C . GLY B 1 6 ? 18.125 10.477 9.453 1 35.72 6 GLY B C 1
ATOM 674 O O . GLY B 1 6 ? 18.625 9.391 9.156 1 35.72 6 GLY B O 1
ATOM 675 N N . SER B 1 7 ? 17.609 10.219 10.555 1 39.62 7 SER B N 1
ATOM 676 C CA . SER B 1 7 ? 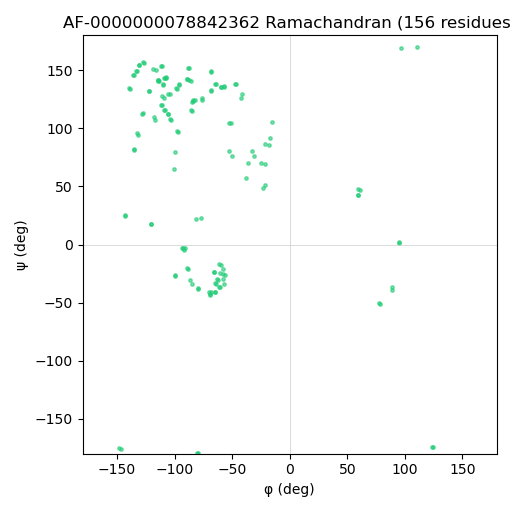16.812 9.07 10.977 1 39.62 7 SER B CA 1
ATOM 677 C C . SER B 1 7 ? 16.25 8.32 9.781 1 39.62 7 SER B C 1
ATOM 679 O O . SER B 1 7 ? 15.727 8.938 8.844 1 39.62 7 SER B O 1
ATOM 681 N N . GLY B 1 8 ? 17.109 7.34 9.203 1 49 8 GLY B N 1
ATOM 682 C CA . GLY B 1 8 ? 16.906 6.406 8.109 1 49 8 GLY B CA 1
ATOM 683 C C . GLY B 1 8 ? 15.445 6.121 7.828 1 49 8 GLY B C 1
ATOM 684 O O . GLY B 1 8 ? 14.898 5.125 8.312 1 49 8 GLY B O 1
ATOM 685 N N . GLY B 1 9 ? 14.664 7.078 7.664 1 62.31 9 GLY B N 1
ATOM 686 C CA . GLY B 1 9 ? 13.289 6.852 7.25 1 62.31 9 GLY B CA 1
ATOM 687 C C . GLY B 1 9 ? 13.164 5.805 6.156 1 62.31 9 GLY B C 1
ATOM 688 O O . GLY B 1 9 ? 14.133 5.516 5.449 1 62.31 9 GLY B O 1
ATOM 689 N N . VAL B 1 10 ? 12.312 4.766 6.379 1 79.81 10 VAL B N 1
ATOM 690 C CA . VAL B 1 10 ? 12.062 3.732 5.379 1 79.81 10 VAL B CA 1
ATOM 691 C C . VAL B 1 10 ? 11.703 4.383 4.047 1 79.81 10 VAL B C 1
ATOM 693 O O . VAL B 1 10 ? 10.758 5.172 3.971 1 79.81 10 VAL B O 1
ATOM 696 N N . ALA B 1 11 ? 12.68 4.367 3.131 1 89.56 11 ALA B N 1
ATOM 697 C CA . ALA B 1 11 ? 12.461 4.855 1.771 1 89.56 11 ALA B CA 1
ATOM 698 C C . ALA B 1 11 ? 12.125 3.709 0.823 1 89.56 11 ALA B C 1
ATOM 700 O O . ALA B 1 11 ? 12.68 2.613 0.944 1 89.56 11 ALA B O 1
ATOM 701 N N . MET B 1 12 ? 11.172 3.992 0.007 1 93.5 12 MET B N 1
ATOM 702 C CA . MET B 1 12 ? 10.773 3.025 -1.011 1 93.5 12 MET B CA 1
ATOM 703 C C . MET B 1 12 ? 11.078 3.551 -2.41 1 93.5 12 MET B C 1
ATOM 705 O O . MET B 1 12 ? 10.969 4.75 -2.664 1 93.5 12 MET B O 1
ATOM 709 N N . ASP B 1 13 ? 11.516 2.602 -3.232 1 91.75 13 ASP B N 1
ATOM 710 C CA . ASP B 1 13 ? 11.82 2.912 -4.625 1 91.75 13 ASP B CA 1
ATOM 711 C C . ASP B 1 13 ? 10.922 2.131 -5.574 1 91.75 13 ASP B C 1
ATOM 713 O O . ASP B 1 13 ? 11.086 0.921 -5.746 1 91.75 13 ASP B O 1
ATOM 717 N N . VAL B 1 14 ? 10.07 2.834 -6.168 1 90.69 14 VAL B N 1
ATOM 718 C CA . VAL B 1 14 ? 9.086 2.189 -7.027 1 90.69 14 VAL B CA 1
ATOM 719 C C . VAL B 1 14 ? 9.766 1.65 -8.281 1 90.69 14 VAL B C 1
ATOM 721 O O . VAL B 1 14 ? 9.461 0.545 -8.734 1 90.69 14 VAL B O 1
ATOM 724 N N . GLU B 1 15 ? 10.641 2.271 -8.883 1 88.19 15 GLU B N 1
ATOM 725 C CA . GLU B 1 15 ? 11.305 1.869 -10.117 1 88.19 15 GLU B CA 1
ATOM 726 C C . GLU B 1 15 ? 12.125 0.596 -9.914 1 88.19 15 GLU B C 1
ATOM 728 O O . GLU B 1 15 ? 12.117 -0.295 -10.766 1 88.19 15 GLU B O 1
ATOM 733 N N . ARG B 1 16 ? 12.758 0.554 -8.828 1 90.06 16 ARG B N 1
ATOM 734 C CA . ARG B 1 16 ? 13.602 -0.6 -8.539 1 90.06 16 ARG B CA 1
ATOM 735 C C . ARG B 1 16 ? 12.82 -1.675 -7.789 1 90.06 16 ARG B C 1
ATOM 737 O O . ARG B 1 16 ? 13.383 -2.705 -7.41 1 90.06 16 ARG B O 1
ATOM 744 N N . SER B 1 17 ? 11.609 -1.386 -7.484 1 91.81 17 SER B N 1
ATOM 745 C CA . SER B 1 17 ? 10.734 -2.326 -6.793 1 91.81 17 SER B CA 1
ATOM 746 C C . SER B 1 17 ? 11.312 -2.725 -5.441 1 91.81 17 SER B C 1
ATOM 748 O O . SER B 1 17 ? 11.422 -3.914 -5.129 1 91.81 17 SER B O 1
ATOM 750 N N . ARG B 1 18 ? 11.742 -1.783 -4.684 1 93.62 18 ARG B N 1
ATOM 751 C CA . ARG B 1 18 ? 12.211 -1.97 -3.314 1 93.62 18 ARG B CA 1
ATOM 752 C C . ARG B 1 18 ? 11.219 -1.382 -2.312 1 93.62 18 ARG B C 1
ATOM 754 O O . ARG B 1 18 ? 11.008 -0.168 -2.281 1 93.62 18 ARG B O 1
ATOM 761 N N . PHE B 1 19 ? 10.609 -2.191 -1.466 1 94.69 19 PHE B N 1
ATOM 762 C CA . PHE B 1 19 ? 9.594 -1.8 -0.5 1 94.69 19 PHE B CA 1
ATOM 763 C C . PHE B 1 19 ? 9.859 -2.438 0.859 1 94.69 19 PHE B C 1
ATOM 765 O O . PHE B 1 19 ? 9.203 -3.414 1.231 1 94.69 19 PHE B O 1
ATOM 772 N N . PRO B 1 20 ? 10.727 -1.853 1.592 1 94.62 20 PRO B N 1
ATOM 773 C CA . PRO B 1 20 ? 11.078 -2.471 2.873 1 94.62 20 PRO B CA 1
ATOM 774 C C . PRO B 1 20 ? 9.875 -2.619 3.803 1 94.62 20 PRO B C 1
ATOM 776 O O . PRO B 1 20 ? 9.055 -1.702 3.908 1 94.62 20 PRO B O 1
ATOM 779 N N . TYR B 1 21 ? 9.766 -3.805 4.438 1 94.62 21 TYR B N 1
ATOM 780 C CA . TYR B 1 21 ? 8.773 -4.09 5.461 1 94.62 21 TYR B CA 1
ATOM 781 C C . TYR B 1 21 ? 7.359 -3.922 4.914 1 94.62 21 TYR B C 1
ATOM 783 O O . TYR B 1 21 ? 6.504 -3.311 5.559 1 94.62 21 TYR B O 1
ATOM 791 N N . CYS B 1 22 ? 7.121 -4.402 3.709 1 96.31 22 CYS B N 1
ATOM 792 C CA . CYS B 1 22 ? 5.801 -4.289 3.104 1 96.31 22 CYS B CA 1
ATOM 793 C C . CYS B 1 22 ? 5.336 -5.633 2.557 1 96.31 22 CYS B C 1
ATOM 795 O O . CYS B 1 22 ? 6.148 -6.523 2.314 1 96.31 22 CYS B O 1
ATOM 797 N N . VAL B 1 23 ? 4.105 -5.801 2.469 1 96.75 23 VAL B N 1
ATOM 798 C CA . VAL B 1 23 ? 3.459 -6.789 1.61 1 96.75 23 VAL B CA 1
ATOM 799 C C . VAL B 1 23 ? 2.984 -6.117 0.323 1 96.75 23 VAL B C 1
ATOM 801 O O . VAL B 1 23 ? 2.439 -5.012 0.354 1 96.75 23 VAL B O 1
ATOM 804 N N . VAL B 1 24 ? 3.23 -6.738 -0.756 1 96.94 24 VAL B N 1
ATOM 805 C CA . VAL B 1 24 ? 2.818 -6.18 -2.039 1 96.94 24 VAL B CA 1
ATOM 806 C C . VAL B 1 24 ? 1.717 -7.047 -2.648 1 96.94 24 VAL B C 1
ATOM 808 O O . VAL B 1 24 ? 1.595 -8.227 -2.318 1 96.94 24 VAL B O 1
ATOM 811 N N . TRP B 1 25 ? 0.937 -6.426 -3.445 1 96.12 25 TRP B N 1
ATOM 812 C CA . TRP B 1 25 ? -0.223 -7.078 -4.043 1 96.12 25 TRP B CA 1
ATOM 813 C C . TRP B 1 25 ? -0.381 -6.676 -5.508 1 96.12 25 TRP B C 1
ATOM 815 O O . TRP B 1 25 ? -0.212 -5.504 -5.855 1 96.12 25 TRP B O 1
ATOM 825 N N . THR B 1 26 ? -0.629 -7.633 -6.402 1 96 26 THR B N 1
ATOM 826 C CA . THR B 1 26 ? -0.923 -7.375 -7.809 1 96 26 THR B CA 1
ATOM 827 C C . THR B 1 26 ? -2.127 -8.195 -8.266 1 96 26 THR B C 1
ATOM 829 O O . THR B 1 26 ? -2.398 -9.266 -7.723 1 96 26 THR B O 1
ATOM 832 N N . PRO B 1 27 ? -2.852 -7.691 -9.188 1 95.38 27 PRO B N 1
ATOM 833 C CA . PRO B 1 27 ? -3.969 -8.477 -9.711 1 95.38 27 PRO B CA 1
ATOM 834 C C . PRO B 1 27 ? -3.514 -9.75 -10.43 1 95.38 27 PRO B C 1
ATOM 836 O O . PRO B 1 27 ? -2.473 -9.75 -11.094 1 95.38 27 PRO B O 1
ATOM 839 N N . ILE B 1 28 ? -4.238 -10.867 -10.195 1 94.44 28 ILE B N 1
ATOM 840 C CA . ILE B 1 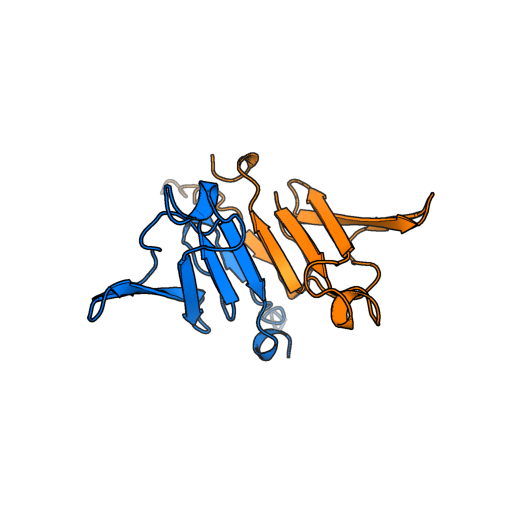28 ? -4.09 -12.078 -10.992 1 94.44 28 ILE B CA 1
ATOM 841 C C . ILE B 1 28 ? -4.977 -11.992 -12.234 1 94.44 28 ILE B C 1
ATOM 843 O O . ILE B 1 28 ? -6.199 -11.867 -12.125 1 94.44 28 ILE B O 1
ATOM 847 N N . PRO B 1 29 ? -4.414 -11.969 -13.359 1 92.88 29 PRO B N 1
ATOM 848 C CA . PRO B 1 29 ? -5.227 -11.859 -14.57 1 92.88 29 PRO B CA 1
ATOM 849 C C . PRO B 1 29 ? -6.406 -12.836 -14.578 1 92.88 29 PRO B C 1
ATOM 851 O O . PRO B 1 29 ? -6.27 -13.977 -14.141 1 92.88 29 PRO B O 1
ATOM 854 N N . VAL B 1 30 ? -7.633 -12.352 -15.039 1 93.69 30 VAL B N 1
ATOM 855 C CA . VAL B 1 30 ? -8.859 -13.117 -15.211 1 93.69 30 VAL B CA 1
ATOM 856 C C . VAL B 1 30 ? -9.539 -13.32 -13.859 1 93.69 30 VAL B C 1
ATOM 858 O O . VAL B 1 30 ? -10.703 -12.938 -13.672 1 93.69 30 VAL B O 1
ATOM 861 N N . LEU B 1 31 ? -8.766 -13.828 -12.812 1 94.44 31 LEU B N 1
ATOM 862 C CA . LEU B 1 31 ? -9.359 -14.164 -11.523 1 94.44 31 LEU B CA 1
ATOM 863 C C . LEU B 1 31 ? -9.797 -12.906 -10.781 1 94.44 31 LEU B C 1
ATOM 865 O O . LEU B 1 31 ? -10.844 -12.898 -10.133 1 94.44 31 LEU B O 1
ATOM 869 N N . THR B 1 32 ? -8.961 -11.859 -10.797 1 94.56 32 THR B N 1
ATOM 870 C CA . THR B 1 32 ? -9.266 -10.625 -10.086 1 94.56 32 THR B CA 1
ATOM 871 C C . THR B 1 32 ? -10.5 -9.945 -10.68 1 94.56 32 THR B C 1
ATOM 873 O O . THR B 1 32 ? -11.258 -9.289 -9.969 1 94.56 32 THR B O 1
ATOM 876 N N . TRP B 1 33 ? -10.648 -10.117 -12.023 1 93.44 33 TRP B N 1
ATOM 877 C CA . TRP B 1 33 ? -11.844 -9.57 -12.664 1 93.44 33 TRP B CA 1
ATOM 878 C C . TRP B 1 33 ? -13.102 -10.211 -12.094 1 93.44 33 TRP B C 1
ATOM 880 O O . TRP B 1 33 ? -14.094 -9.523 -11.852 1 93.44 33 TRP B O 1
ATOM 890 N N . PHE B 1 34 ? -13.094 -11.453 -11.766 1 94.25 34 PHE B N 1
ATOM 891 C CA . PHE B 1 34 ? -14.211 -12.195 -11.203 1 94.25 34 PHE B CA 1
ATOM 892 C C . PHE B 1 34 ? -14.352 -11.914 -9.711 1 94.25 34 PHE B C 1
ATOM 894 O O . PHE B 1 34 ? -15.469 -11.828 -9.188 1 94.25 34 PHE B O 1
ATOM 901 N N . PHE B 1 35 ? -13.227 -11.797 -9.023 1 92.88 35 PHE B N 1
ATOM 902 C CA . PHE B 1 35 ? -13.18 -11.523 -7.59 1 92.88 35 PHE B CA 1
ATOM 903 C C . PHE B 1 35 ? -12.203 -10.398 -7.281 1 92.88 35 PHE B C 1
ATOM 905 O O . PHE B 1 35 ? -11.016 -10.641 -7.074 1 92.88 35 PHE B O 1
ATOM 912 N N . PRO B 1 36 ? -12.586 -9.219 -7.176 1 88.5 36 PRO B N 1
ATOM 913 C CA . PRO B 1 36 ? -11.703 -8.062 -7.023 1 88.5 36 PRO B CA 1
ATOM 914 C C . PRO B 1 36 ? -10.836 -8.141 -5.77 1 88.5 36 PRO B C 1
ATOM 916 O O . PRO B 1 36 ? -9.812 -7.461 -5.684 1 88.5 36 PRO B O 1
ATOM 919 N N . ILE B 1 37 ? -11.078 -8.891 -4.832 1 86.62 37 ILE B N 1
ATOM 920 C CA . ILE B 1 37 ? -10.305 -8.992 -3.598 1 86.62 37 ILE B CA 1
ATOM 921 C C . ILE B 1 37 ? -9.18 -10.008 -3.77 1 86.62 37 ILE B C 1
ATOM 923 O O . ILE B 1 37 ? -8.25 -10.047 -2.967 1 86.62 37 ILE B O 1
ATOM 927 N N . ILE B 1 38 ? -9.359 -10.883 -4.746 1 92.75 38 ILE B N 1
ATOM 928 C CA . ILE B 1 38 ? -8.359 -11.922 -4.965 1 92.75 38 ILE B CA 1
ATOM 929 C C . ILE B 1 38 ? -7.211 -11.359 -5.801 1 92.75 38 ILE B C 1
ATOM 931 O O . ILE B 1 38 ? -7.438 -10.789 -6.875 1 92.75 38 ILE B O 1
ATOM 935 N N . GLY B 1 39 ? -6.066 -11.453 -5.332 1 94.31 39 GLY B N 1
ATOM 936 C CA . GLY B 1 39 ? -4.844 -11.055 -6.012 1 94.31 39 GLY B CA 1
ATOM 937 C C . GLY B 1 39 ? -3.646 -11.906 -5.641 1 94.31 39 GLY B C 1
ATOM 938 O O . GLY B 1 39 ? -3.797 -12.961 -5.031 1 94.31 39 GLY B O 1
ATOM 939 N N . HIS B 1 40 ? -2.441 -11.547 -6.156 1 95.31 40 HIS B N 1
ATOM 940 C CA . HIS B 1 40 ? -1.183 -12.234 -5.883 1 95.31 40 HIS B CA 1
ATOM 941 C C . HIS B 1 40 ? -0.313 -11.422 -4.93 1 95.31 40 HIS B C 1
ATOM 943 O O . HIS B 1 40 ? -0.131 -10.211 -5.121 1 95.31 40 HIS B O 1
ATOM 949 N N . MET B 1 41 ? 0.207 -12.086 -3.822 1 96.19 41 MET B N 1
ATOM 950 C CA . MET B 1 41 ? 0.939 -11.383 -2.775 1 96.19 41 MET B CA 1
ATOM 951 C C . MET B 1 41 ? 2.422 -11.734 -2.818 1 96.19 41 MET B C 1
ATOM 953 O O . MET B 1 41 ? 2.793 -12.836 -3.215 1 96.19 41 MET B O 1
ATOM 957 N N . GLY B 1 42 ? 3.15 -10.781 -2.541 1 96.12 42 GLY B N 1
ATOM 958 C CA . GLY B 1 42 ? 4.566 -10.922 -2.236 1 96.12 42 GLY B CA 1
ATOM 959 C C . GLY B 1 42 ? 4.957 -10.273 -0.921 1 96.12 42 GLY B C 1
ATOM 960 O O . GLY B 1 42 ? 4.238 -9.414 -0.406 1 96.12 42 GLY B O 1
ATOM 961 N N . ILE B 1 43 ? 6.016 -10.719 -0.372 1 95.81 43 ILE B N 1
ATOM 962 C CA . ILE B 1 43 ? 6.531 -10.164 0.875 1 95.81 43 ILE B CA 1
ATOM 963 C C . ILE B 1 43 ? 7.879 -9.492 0.625 1 95.81 43 ILE B C 1
ATOM 965 O O . ILE B 1 43 ? 8.711 -10.016 -0.124 1 95.81 43 ILE B O 1
ATOM 969 N N . CYS B 1 44 ? 8.023 -8.406 1.299 1 95.56 44 CYS B N 1
ATOM 970 C CA . CYS B 1 44 ? 9.273 -7.68 1.116 1 95.56 44 CYS B CA 1
ATOM 971 C C . CYS B 1 44 ? 10.164 -7.809 2.348 1 95.56 44 CYS B C 1
ATOM 973 O O . CYS B 1 44 ? 9.672 -7.762 3.479 1 95.56 44 CYS B O 1
ATOM 975 N N . THR B 1 45 ? 11.438 -7.879 2.109 1 95.12 45 THR B N 1
ATOM 976 C CA . THR B 1 45 ? 12.422 -7.945 3.18 1 95.12 45 THR B CA 1
ATOM 977 C C . THR B 1 45 ? 12.703 -6.559 3.746 1 95.12 45 THR B C 1
ATOM 979 O O . THR B 1 45 ? 12.133 -5.566 3.279 1 95.12 45 THR B O 1
ATOM 982 N N . SER B 1 46 ? 13.586 -6.484 4.703 1 93.56 46 SER B N 1
ATOM 983 C CA . SER B 1 46 ? 13.984 -5.227 5.32 1 93.56 46 SER B CA 1
ATOM 984 C C . SER B 1 46 ? 14.711 -4.328 4.324 1 93.56 46 SER B C 1
ATOM 986 O O . SER B 1 46 ? 14.766 -3.109 4.504 1 93.56 46 SER B O 1
ATOM 988 N N . THR B 1 47 ? 15.266 -4.988 3.311 1 92.56 47 THR B N 1
ATOM 989 C CA . THR B 1 47 ? 15.953 -4.207 2.289 1 92.56 47 THR B CA 1
ATOM 990 C C . THR B 1 47 ? 15.016 -3.877 1.133 1 92.56 47 THR B C 1
ATOM 992 O O . THR B 1 47 ? 15.406 -3.184 0.19 1 92.56 47 THR B O 1
ATOM 995 N N . GLY B 1 48 ? 13.789 -4.391 1.229 1 94.88 48 GLY B N 1
ATOM 996 C CA . GLY B 1 48 ? 12.766 -4.035 0.262 1 94.88 48 GLY B CA 1
ATOM 997 C C . GLY B 1 48 ? 12.648 -5.031 -0.878 1 94.88 48 GLY B C 1
ATOM 998 O O . GLY B 1 48 ? 11.859 -4.836 -1.801 1 94.88 48 GLY B O 1
ATOM 999 N N . VAL B 1 49 ? 13.422 -6.078 -0.853 1 95.44 49 VAL B N 1
ATOM 1000 C CA . VAL B 1 49 ? 13.391 -7.078 -1.915 1 95.44 49 VAL B CA 1
ATOM 1001 C C . VAL B 1 49 ? 12.07 -7.836 -1.871 1 95.44 49 VAL B C 1
ATOM 1003 O O . VAL B 1 49 ? 11.648 -8.312 -0.812 1 95.44 49 VAL B O 1
ATOM 1006 N N . ILE B 1 50 ? 11.453 -7.957 -3.023 1 95.75 50 ILE B N 1
ATOM 1007 C CA . ILE B 1 50 ? 10.188 -8.664 -3.125 1 95.75 50 ILE B CA 1
ATOM 1008 C C . ILE B 1 50 ? 10.438 -10.164 -3.268 1 95.75 50 ILE B C 1
ATOM 1010 O O . ILE B 1 50 ? 11.18 -10.594 -4.156 1 95.75 50 ILE B O 1
ATOM 1014 N N . ARG B 1 51 ? 9.898 -10.984 -2.398 1 95.94 51 ARG B N 1
ATOM 1015 C CA . ARG B 1 51 ? 9.844 -12.438 -2.518 1 95.94 51 ARG B CA 1
ATOM 1016 C C . ARG B 1 51 ? 8.445 -12.906 -2.92 1 95.94 51 ARG B C 1
ATOM 1018 O O . ARG B 1 51 ? 7.477 -12.68 -2.191 1 95.94 51 ARG B O 1
ATOM 1025 N N . ASP B 1 52 ? 8.32 -13.312 -4.059 1 93.5 52 ASP B N 1
ATOM 1026 C CA . ASP B 1 52 ? 7.059 -13.719 -4.672 1 93.5 52 ASP B CA 1
ATOM 1027 C C . ASP B 1 52 ? 7.023 -15.227 -4.91 1 93.5 52 ASP B C 1
ATOM 1029 O O . ASP B 1 52 ? 7.906 -15.781 -5.57 1 93.5 52 ASP B O 1
ATOM 1033 N N . PHE B 1 53 ? 6.035 -15.914 -4.473 1 89.75 53 PHE B N 1
ATOM 1034 C CA . PHE B 1 53 ? 5.855 -17.344 -4.66 1 89.75 53 PHE B CA 1
ATOM 1035 C C . PHE B 1 53 ? 4.914 -17.625 -5.824 1 89.75 53 PHE B C 1
ATOM 1037 O O . PHE B 1 53 ? 3.695 -17.469 -5.695 1 89.75 53 PHE B O 1
ATOM 1044 N N . ALA B 1 54 ? 5.664 -17.906 -6.965 1 81.69 54 ALA B N 1
ATOM 1045 C CA . ALA B 1 54 ? 4.91 -18.141 -8.188 1 81.69 54 ALA B CA 1
ATOM 1046 C C . ALA B 1 54 ? 4.781 -19.641 -8.477 1 81.69 54 ALA B C 1
ATOM 1048 O O . ALA B 1 54 ? 5.465 -20.172 -9.352 1 81.69 54 ALA B O 1
ATOM 1049 N N . GLY B 1 55 ? 4.105 -20.375 -7.637 1 77 55 GLY B N 1
ATOM 1050 C CA . GLY B 1 55 ? 3.955 -21.812 -7.809 1 77 55 GLY B CA 1
ATOM 1051 C C . GLY B 1 55 ? 4.715 -22.625 -6.773 1 77 55 GLY B C 1
ATOM 1052 O O . GLY B 1 55 ? 5.375 -22.062 -5.902 1 77 55 GLY B O 1
ATOM 1053 N N . PRO B 1 56 ? 4.535 -23.844 -6.672 1 80.56 56 PRO B N 1
ATOM 1054 C CA . PRO B 1 56 ? 4.953 -24.734 -5.59 1 80.56 56 PRO B CA 1
ATOM 1055 C C . PRO B 1 56 ? 6.457 -24.688 -5.332 1 80.56 56 PRO B C 1
ATOM 1057 O O . PRO B 1 56 ? 6.895 -24.844 -4.188 1 80.56 56 PRO B O 1
ATOM 1060 N N . TYR B 1 57 ? 7.195 -24.406 -6.113 1 80.25 57 TYR B N 1
ATOM 1061 C CA . TYR B 1 57 ? 8.625 -24.469 -5.832 1 80.25 57 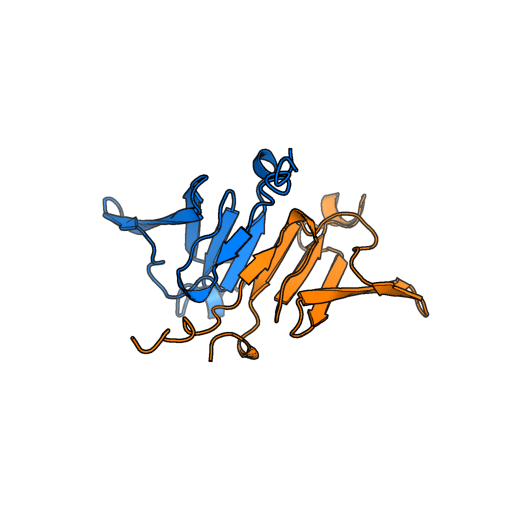TYR B CA 1
ATOM 1062 C C . TYR B 1 57 ? 9.367 -23.312 -6.508 1 80.25 57 TYR B C 1
ATOM 1064 O O . TYR B 1 57 ? 10.562 -23.406 -6.77 1 80.25 57 TYR B O 1
ATOM 1072 N N . PHE B 1 58 ? 8.781 -22.297 -6.77 1 86.94 58 PHE B N 1
ATOM 1073 C CA . PHE B 1 58 ? 9.477 -21.203 -7.441 1 86.94 58 PHE B CA 1
ATOM 1074 C C . PHE B 1 58 ? 9.297 -19.906 -6.68 1 86.94 58 PHE B C 1
ATOM 1076 O O . PHE B 1 58 ? 8.172 -19.469 -6.422 1 86.94 58 PHE B O 1
ATOM 1083 N N . VAL B 1 59 ? 10.43 -19.406 -6.113 1 89.12 59 VAL B N 1
ATOM 1084 C CA . VAL B 1 59 ? 10.453 -18.109 -5.457 1 89.12 59 VAL B CA 1
ATOM 1085 C C . VAL B 1 59 ? 11.18 -17.094 -6.336 1 89.12 59 VAL B C 1
ATOM 1087 O O . VAL B 1 59 ? 12.328 -17.312 -6.734 1 89.12 59 VAL B O 1
ATOM 1090 N N . SER B 1 60 ? 10.445 -16.156 -6.828 1 89.94 60 SER B N 1
ATOM 1091 C CA . SER B 1 60 ? 11.055 -15.086 -7.605 1 89.94 60 SER B CA 1
ATOM 1092 C C . SER B 1 60 ? 11.484 -13.93 -6.707 1 89.94 60 SER B C 1
ATOM 1094 O O . SER B 1 60 ? 10.82 -13.641 -5.707 1 89.94 60 SER B O 1
ATOM 1096 N N . GLU B 1 61 ? 12.633 -13.297 -7.008 1 88 61 GLU B N 1
ATOM 1097 C CA . GLU B 1 61 ? 13.141 -12.125 -6.301 1 88 61 GLU B CA 1
ATOM 1098 C C . GLU B 1 61 ? 13.062 -10.883 -7.176 1 88 61 GLU B C 1
ATOM 1100 O O . GLU B 1 61 ? 13.242 -10.961 -8.391 1 88 61 GLU B O 1
ATOM 1105 N N . ASP B 1 62 ? 12.602 -9.672 -6.547 1 84.44 62 ASP B N 1
ATOM 1106 C CA . ASP B 1 62 ? 12.594 -8.328 -7.125 1 84.44 62 ASP B CA 1
ATOM 1107 C C . ASP B 1 62 ? 11.297 -8.07 -7.883 1 84.44 62 ASP B C 1
ATOM 1109 O O . ASP B 1 62 ? 10.781 -6.953 -7.883 1 84.44 62 ASP B O 1
ATOM 1113 N N . ASN B 1 63 ? 10.75 -9.25 -8.609 1 84.38 63 ASN B N 1
ATOM 1114 C CA . ASN B 1 63 ? 9.555 -9.062 -9.414 1 84.38 63 ASN B CA 1
ATOM 1115 C C . ASN B 1 63 ? 8.398 -9.938 -8.922 1 84.38 63 ASN B C 1
ATOM 1117 O O . ASN B 1 63 ? 8.625 -11 -8.344 1 84.38 63 ASN B O 1
ATOM 1121 N N . MET B 1 64 ? 7.23 -9.406 -9.172 1 91.38 64 MET B N 1
ATOM 1122 C CA . MET B 1 64 ? 6.031 -10.203 -8.938 1 91.38 64 MET B CA 1
ATOM 1123 C C . MET B 1 64 ? 5.672 -11.023 -10.172 1 91.38 64 MET B C 1
ATOM 1125 O O . MET B 1 64 ? 5.945 -10.602 -11.305 1 91.38 64 MET B O 1
ATOM 1129 N N . ALA B 1 65 ? 5.062 -12.102 -10.047 1 90.56 65 ALA B N 1
ATOM 1130 C CA . ALA B 1 65 ? 4.719 -13.039 -11.117 1 90.56 65 ALA B CA 1
ATOM 1131 C C . ALA B 1 65 ? 3.766 -12.391 -12.117 1 90.56 65 ALA B C 1
ATOM 1133 O O . ALA B 1 65 ? 3.832 -12.672 -13.32 1 90.56 65 ALA B O 1
ATOM 1134 N N . PHE B 1 66 ? 2.912 -11.453 -11.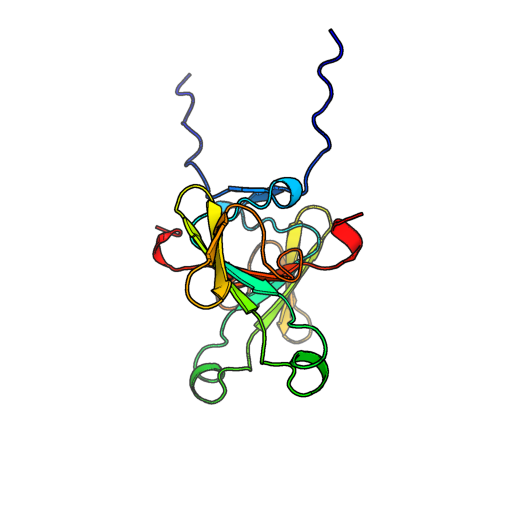75 1 92.56 66 PHE B N 1
ATOM 1135 C CA . PHE B 1 66 ? 1.845 -10.977 -12.617 1 92.56 66 PHE B CA 1
ATOM 1136 C C . PHE B 1 66 ? 1.978 -9.484 -12.875 1 92.56 66 PHE B C 1
ATOM 1138 O O . PHE B 1 66 ? 1.002 -8.82 -13.234 1 92.56 66 PHE B O 1
ATOM 1145 N N . GLY B 1 67 ? 3.186 -8.969 -12.609 1 89.75 67 GLY B N 1
ATOM 1146 C CA . GLY B 1 67 ? 3.412 -7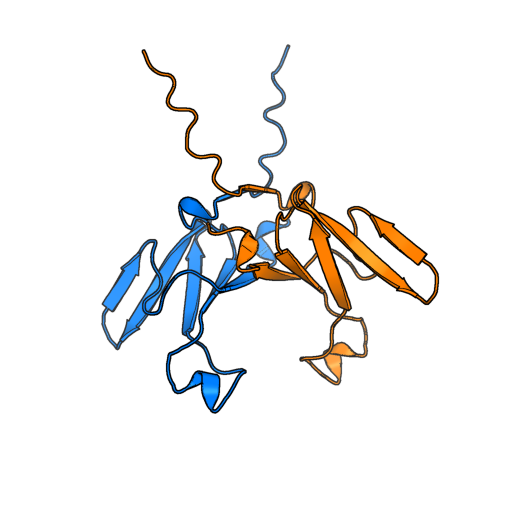.555 -12.883 1 89.75 67 GLY B CA 1
ATOM 1147 C C . GLY B 1 67 ? 3.891 -6.781 -11.672 1 89.75 67 GLY B C 1
ATOM 1148 O O . GLY B 1 67 ? 4.148 -7.371 -10.617 1 89.75 67 GLY B O 1
ATOM 1149 N N . LYS B 1 68 ? 3.988 -5.484 -11.875 1 91.44 68 LYS B N 1
ATOM 1150 C CA . LYS B 1 68 ? 4.441 -4.609 -10.797 1 91.44 68 LYS B CA 1
ATOM 1151 C C . LYS B 1 68 ? 3.404 -4.539 -9.68 1 91.44 68 LYS B C 1
ATOM 1153 O O . LYS B 1 68 ? 2.205 -4.684 -9.93 1 91.44 68 LYS B O 1
ATOM 1158 N N . PRO B 1 69 ? 3.846 -4.359 -8.516 1 94 69 PRO B N 1
ATOM 1159 C CA . PRO B 1 69 ? 2.891 -4.207 -7.414 1 94 69 PRO B CA 1
ATOM 1160 C C . PRO B 1 69 ? 1.905 -3.061 -7.645 1 94 69 PRO B C 1
ATOM 1162 O O . PRO B 1 69 ? 2.297 -1.989 -8.117 1 94 69 PRO B O 1
ATOM 1165 N N . ALA B 1 70 ? 0.659 -3.326 -7.363 1 94.81 70 ALA B N 1
ATOM 1166 C CA . ALA B 1 70 ? -0.39 -2.314 -7.461 1 94.81 70 ALA B CA 1
ATOM 1167 C C . ALA B 1 70 ? -0.725 -1.737 -6.09 1 94.81 70 ALA B C 1
ATOM 1169 O O . ALA B 1 70 ? -1.175 -0.594 -5.984 1 94.81 70 ALA B O 1
ATOM 1170 N N . LYS B 1 71 ? -0.513 -2.504 -5.066 1 96.5 71 LYS B N 1
ATOM 1171 C CA . LYS B 1 71 ? -0.768 -2.072 -3.693 1 96.5 71 LYS B CA 1
ATOM 1172 C C . LYS B 1 71 ? 0.378 -2.473 -2.77 1 96.5 71 LYS B C 1
ATOM 1174 O O . LYS B 1 71 ? 1.01 -3.512 -2.971 1 96.5 71 LYS B O 1
ATOM 1179 N N . LEU B 1 72 ? 0.606 -1.625 -1.812 1 96.75 72 LEU B N 1
ATOM 1180 C CA . LEU B 1 72 ? 1.574 -1.881 -0.751 1 96.75 72 LEU B CA 1
ATOM 1181 C C . LEU B 1 72 ? 0.91 -1.812 0.62 1 96.75 72 LEU B C 1
ATOM 1183 O O . LEU B 1 72 ? 0.093 -0.924 0.875 1 96.75 72 LEU B O 1
ATOM 1187 N N . THR B 1 73 ? 1.132 -2.727 1.412 1 96.62 73 THR B N 1
ATOM 1188 C CA . THR B 1 73 ? 0.704 -2.705 2.807 1 96.62 73 THR B CA 1
ATOM 1189 C C . THR B 1 73 ? 1.905 -2.588 3.738 1 96.62 73 THR B C 1
ATOM 1191 O O . THR B 1 73 ? 2.803 -3.432 3.715 1 96.62 73 THR B O 1
ATOM 1194 N N . LEU B 1 74 ? 1.841 -1.536 4.457 1 94.88 74 LEU B N 1
ATOM 1195 C CA . LEU B 1 74 ? 2.938 -1.296 5.391 1 94.88 74 LEU B CA 1
ATOM 1196 C C . LEU B 1 74 ? 2.824 -2.205 6.609 1 94.88 74 LEU B C 1
ATOM 1198 O O . LEU B 1 74 ? 1.768 -2.279 7.238 1 94.88 74 LEU B O 1
ATOM 1202 N N . LEU B 1 75 ? 3.891 -2.939 6.883 1 93.06 75 LEU B N 1
ATOM 1203 C CA . LEU B 1 75 ? 3.914 -3.818 8.047 1 93.06 75 LEU B CA 1
ATOM 1204 C C . LEU B 1 75 ? 4.398 -3.07 9.289 1 93.06 75 LEU B C 1
ATOM 1206 O O . LEU B 1 75 ? 5.246 -2.18 9.188 1 93.06 75 LEU B O 1
ATOM 1210 N N . PRO B 1 76 ? 3.852 -3.305 10.445 1 81.19 76 PRO B N 1
ATOM 1211 C CA . PRO B 1 76 ? 4.164 -2.58 11.68 1 81.19 76 PRO B CA 1
ATOM 1212 C C . PRO B 1 76 ? 5.648 -2.652 12.047 1 81.19 76 PRO B C 1
ATOM 1214 O O . PRO B 1 76 ? 6.156 -1.78 12.75 1 81.19 76 PRO B O 1
ATOM 1217 N N . PHE B 1 77 ? 6.355 -3.602 11.742 1 66.06 77 PHE B N 1
ATOM 1218 C CA . PHE B 1 77 ? 7.73 -3.773 12.195 1 66.06 77 PHE B CA 1
ATOM 1219 C C . PHE B 1 77 ? 8.602 -2.619 11.719 1 66.06 77 PHE B C 1
ATOM 1221 O O . PHE B 1 77 ? 9.633 -2.32 12.328 1 66.06 77 PHE B O 1
ATOM 1228 N N . GLY B 1 78 ? 8.266 -1.96 10.703 1 53.28 78 GLY B N 1
ATOM 1229 C CA . GLY B 1 78 ? 9.125 -0.934 10.133 1 53.28 78 GLY B CA 1
ATOM 1230 C C . GLY B 1 78 ? 8.961 0.418 10.805 1 53.28 78 GLY B C 1
ATOM 1231 O O . GLY B 1 78 ? 9.758 1.329 10.578 1 53.28 78 GLY B O 1
ATOM 1232 N N . ASN B 1 79 ? 7.797 0.789 11.258 1 48.97 79 ASN B N 1
ATOM 1233 C CA . ASN B 1 79 ? 7.531 2.105 11.836 1 48.97 79 ASN B CA 1
ATOM 1234 C C . ASN B 1 79 ? 8.062 2.213 13.258 1 48.97 79 ASN B C 1
ATOM 1236 O O . ASN B 1 79 ? 7.676 3.115 14.008 1 48.97 79 ASN B O 1
ATOM 1240 N N . LYS B 1 80 ? 8.945 1.508 13.664 1 42.78 80 LYS B N 1
ATOM 1241 C CA . LYS B 1 80 ? 9.508 1.803 14.977 1 42.78 80 LYS B CA 1
ATOM 1242 C C . LYS B 1 80 ? 10.523 2.943 14.898 1 42.78 80 LYS B C 1
ATOM 1244 O O . LYS B 1 80 ? 11.234 3.08 13.898 1 42.78 80 LYS B O 1
#

Sequence (160 aa):
MKQHHGSGGVAMDVERSRFPYCVVWTPIPVLTWFFPIIGHMGICTSTGVIRDFAGPYFVSEDNMAFGKPAKLTLLPFGNKMKQHHGSGGVAMDVERSRFPYCVVWTPIPVLTWFFPIIGHMGICTSTGVIRDFAGPYFVSEDNMAFGKPAKLTLLPFGNK

Nearest PDB structures (foldseek):
  7ouf-assembly1_D  TM=3.610E-01  e=8.165E+00  Simian T-lymphotropic virus 1
  1vco-assembly1_A  TM=1.848E-01  e=4.746E+00  Thermus thermophilus
  7ouf-assembly1_D  TM=3.341E-01  e=7.631E+00  Simian T-lymphotropic virus 1
  1vco-assembly1_A  TM=1.846E-01  e=4.707E+00  Thermus thermophilus

Foldseek 3Di:
DPPPPPPCQQDDDQVQQFGAQKKFWDADPPVCVVPVVDTFIWGAHRRRWTWGDDDDPDTDISAYPRGGTPDIGHHPVRVD/DPPPPPPPQQDDDQVQQFGAQKKFWDADPPVCVVPVVDTFIWGAHRRRWTWGDDDDPDTDISAYPRGGTPDIGHHPVRPD

Secondary structure (DSSP, 8-state):
----------EEETTTTB-TTEEEEEE-TTHHHH-TT-EEEEEE-TT--EEEE-STT-EEESS-TTSS-SEEEE-GGGG-/----------EEETTTTB-TTEEEEEE-TTHHHH-TT-EEEEEE-TT--EEEE-STT-EEESS-TTSS-SEEEE-GGG--

InterPro domains:
  IPR008496 TMEM222/RTE1 [PF05608] (13-72)
  IPR008496 TMEM222/RTE1 [PTHR20921] (10-73)

pLDDT: mean 83.56, std 20.23, range [19.58, 97.06]

Solvent-accessible surface area (backbone atoms only — not comparable to full-atom values): 8931 Å² total; per-residue (Å²): 134,77,74,69,73,65,80,80,50,62,59,28,33,60,73,74,37,25,38,43,34,22,39,34,31,23,59,36,83,72,56,18,78,78,35,77,85,48,59,44,65,28,42,25,38,83,83,3,45,26,45,14,69,60,62,96,83,36,76,39,74,51,46,49,88,70,43,71,68,40,31,38,32,58,42,75,83,60,78,111,132,78,74,67,70,65,76,79,48,60,59,26,34,61,75,74,36,26,38,46,33,22,37,33,31,22,60,36,84,73,54,18,77,79,35,78,85,48,57,45,64,29,42,25,38,82,84,3,45,26,44,15,68,64,58,96,82,36,75,38,72,52,46,50,87,71,45,71,68,40,30,38,32,58,42,75,83,60,79,111

Organism: Pongo abelii (NCBI:txid9601)